Protein AF-A0A5N7CRP8-F1 (afdb_monomer_lite)

Foldseek 3Di:
DADADLLLCLLLLCCVQQVDFDQDPPRDGDDDDPCSNRRRDDDDPVSSVRLLVSLLVLLVQLVVCAQPLAGDDPRGPDDLVVVLVSLLSSLVVCVVVVPPNSVVSCVHNNNDDPPPPDD

Secondary structure (DSSP, 8-state):
-PPPPHHHHHHHHHHHTTSS--B-GGGSB----HHHHTT-SPPPHHHHHHHHHHHHHHHHHHHHHTT-S----TT--S-HHHHHHHHHHHHHHHHHTT-TTHHHHHTSTTT--------

Sequence (119 aa):
MAPTKPATLAYAKLVEAGLIEHIGQDQKEGPLPEATKNGTRELSVSQKKKLVEQLKSLVKRVQQAGDSDVLDIPGYKGSHEEAKELLRDVLKVAQDENIDNAATAMKSKFVTVYNFKLG

Structure (mmCIF, N/CA/C/O backbone):
data_AF-A0A5N7CRP8-F1
#
_entry.id   AF-A0A5N7CRP8-F1
#
loop_
_atom_site.group_PDB
_atom_site.id
_atom_site.type_symbol
_atom_site.label_atom_id
_atom_site.label_alt_id
_atom_site.label_comp_id
_atom_site.label_asym_id
_atom_site.label_entity_id
_atom_site.label_seq_id
_atom_site.pdbx_PDB_ins_code
_atom_site.Cartn_x
_atom_site.Cartn_y
_atom_site.Cartn_z
_atom_site.occupancy
_atom_site.B_iso_or_equiv
_atom_site.auth_seq_id
_atom_site.auth_comp_id
_atom_site.auth_asym_id
_atom_site.auth_atom_id
_atom_site.pdbx_PDB_model_num
ATOM 1 N N . MET A 1 1 ? 21.177 -13.164 -0.669 1.00 56.47 1 MET A N 1
ATOM 2 C CA . MET A 1 1 ? 19.828 -12.650 -1.001 1.00 56.47 1 MET A CA 1
ATOM 3 C C . MET A 1 1 ? 19.926 -11.149 -1.211 1.00 56.47 1 MET A C 1
ATOM 5 O O . MET A 1 1 ? 20.647 -10.507 -0.458 1.00 56.47 1 MET A O 1
ATOM 9 N N . ALA A 1 2 ? 19.274 -10.601 -2.239 1.00 61.41 2 ALA A N 1
ATOM 10 C CA . ALA A 1 2 ? 19.191 -9.150 -2.413 1.00 61.41 2 ALA A CA 1
ATOM 11 C C . ALA A 1 2 ? 18.325 -8.537 -1.293 1.00 61.41 2 ALA A C 1
ATOM 13 O O . ALA A 1 2 ? 17.378 -9.195 -0.855 1.00 61.41 2 ALA A O 1
ATOM 14 N N . PRO A 1 3 ? 18.624 -7.314 -0.821 1.00 72.50 3 PRO A N 1
ATOM 15 C CA . PRO A 1 3 ? 17.825 -6.672 0.214 1.00 72.50 3 PRO A CA 1
ATOM 16 C C . PRO A 1 3 ? 16.407 -6.395 -0.297 1.00 72.50 3 PRO A C 1
ATOM 18 O O . PRO A 1 3 ? 16.223 -5.841 -1.383 1.00 72.50 3 PRO A O 1
ATOM 21 N N . THR A 1 4 ? 15.408 -6.767 0.500 1.00 80.31 4 THR A N 1
ATOM 22 C CA . THR A 1 4 ? 13.996 -6.484 0.225 1.00 80.31 4 THR A CA 1
ATOM 23 C C . THR A 1 4 ? 13.705 -4.999 0.407 1.00 80.31 4 THR A C 1
ATOM 25 O O . THR A 1 4 ? 14.079 -4.407 1.420 1.00 80.31 4 THR A O 1
ATOM 28 N N . LYS A 1 5 ? 13.007 -4.398 -0.555 1.00 88.38 5 LYS A N 1
ATOM 29 C CA . LYS A 1 5 ? 12.615 -2.986 -0.551 1.00 88.38 5 LYS A CA 1
ATOM 30 C C . LYS A 1 5 ? 11.150 -2.853 -0.110 1.00 88.38 5 LYS A C 1
ATOM 32 O O . LYS A 1 5 ? 10.273 -3.317 -0.844 1.00 88.38 5 LYS A O 1
ATOM 37 N N . PRO A 1 6 ? 10.856 -2.199 1.032 1.00 88.75 6 PRO A N 1
ATOM 38 C CA . PRO A 1 6 ? 9.488 -2.048 1.539 1.00 88.75 6 PRO A CA 1
ATOM 39 C C . PRO A 1 6 ? 8.526 -1.397 0.538 1.00 88.75 6 PRO A C 1
ATOM 41 O O . PRO A 1 6 ? 7.430 -1.907 0.326 1.00 88.75 6 PRO A O 1
ATOM 44 N N . ALA A 1 7 ? 8.960 -0.339 -0.157 1.00 89.12 7 ALA A N 1
ATOM 45 C CA . ALA A 1 7 ? 8.160 0.322 -1.189 1.00 89.12 7 ALA A CA 1
ATOM 46 C C . ALA A 1 7 ? 7.788 -0.615 -2.351 1.00 89.12 7 ALA A C 1
ATOM 48 O O . ALA A 1 7 ? 6.656 -0.598 -2.833 1.00 89.12 7 ALA A O 1
ATOM 49 N N . THR A 1 8 ? 8.713 -1.485 -2.768 1.00 92.12 8 THR A N 1
ATOM 50 C CA . THR A 1 8 ? 8.440 -2.487 -3.805 1.00 92.12 8 THR A CA 1
ATOM 51 C C . THR A 1 8 ? 7.412 -3.515 -3.322 1.00 92.12 8 THR A C 1
ATOM 53 O O . THR A 1 8 ? 6.494 -3.844 -4.071 1.00 92.12 8 THR A O 1
ATOM 56 N N . LEU A 1 9 ? 7.516 -3.982 -2.072 1.00 92.06 9 LEU A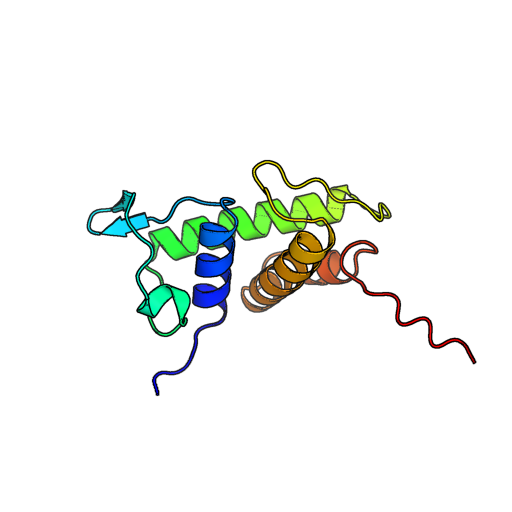 N 1
ATOM 57 C CA . LEU A 1 9 ? 6.539 -4.908 -1.488 1.00 92.06 9 LEU A CA 1
ATOM 58 C C . LEU A 1 9 ? 5.146 -4.275 -1.383 1.00 92.06 9 LEU A C 1
ATOM 60 O O . LEU A 1 9 ? 4.160 -4.911 -1.742 1.00 92.06 9 LEU A O 1
ATOM 64 N N . ALA A 1 10 ? 5.053 -3.017 -0.945 1.00 92.88 10 ALA A N 1
ATOM 65 C CA . ALA A 1 10 ? 3.782 -2.294 -0.902 1.00 92.88 10 ALA A CA 1
ATOM 66 C C . ALA A 1 10 ? 3.170 -2.137 -2.298 1.00 92.88 10 ALA A C 1
ATOM 68 O O . ALA A 1 10 ? 1.983 -2.390 -2.478 1.00 92.88 10 ALA A O 1
ATOM 69 N N . TYR A 1 11 ? 3.977 -1.789 -3.302 1.00 92.94 11 TYR A N 1
ATOM 70 C CA . TYR A 1 11 ? 3.515 -1.729 -4.686 1.00 92.94 11 TYR A CA 1
ATOM 71 C C . TYR A 1 11 ? 2.970 -3.079 -5.170 1.00 92.94 11 TYR A C 1
ATOM 73 O O . TYR A 1 11 ? 1.879 -3.124 -5.733 1.00 92.94 11 TYR A O 1
ATOM 81 N N . ALA A 1 12 ? 3.687 -4.176 -4.912 1.00 93.06 12 ALA A N 1
ATOM 82 C CA . ALA A 1 12 ? 3.232 -5.519 -5.261 1.00 93.06 12 ALA A CA 1
ATOM 83 C C . ALA A 1 12 ? 1.892 -5.864 -4.593 1.00 93.06 12 ALA A C 1
ATOM 85 O O . ALA A 1 12 ? 0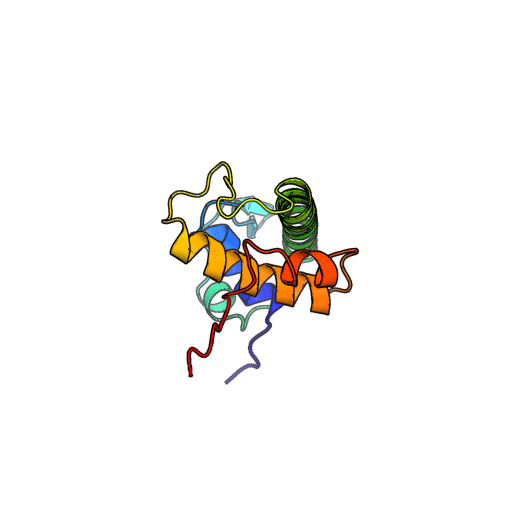.960 -6.268 -5.283 1.00 93.06 12 ALA A O 1
ATOM 86 N N . LYS A 1 13 ? 1.762 -5.606 -3.286 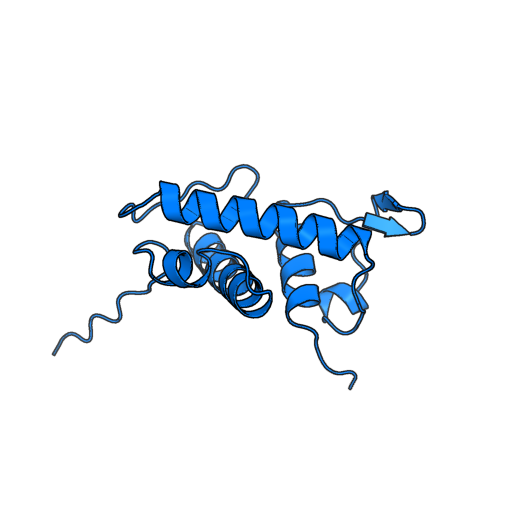1.00 91.31 13 LYS A N 1
ATOM 87 C CA . LYS A 1 13 ? 0.521 -5.830 -2.530 1.00 91.31 13 LYS A CA 1
ATOM 88 C C . LYS A 1 13 ? -0.657 -5.032 -3.081 1.00 91.31 13 LYS A C 1
ATOM 90 O O . LYS A 1 13 ? -1.750 -5.569 -3.200 1.00 91.31 13 LYS A O 1
ATOM 95 N N . LEU A 1 14 ? -0.448 -3.767 -3.452 1.00 91.81 14 LEU A N 1
ATOM 96 C CA . LEU A 1 14 ? -1.497 -2.931 -4.049 1.00 91.81 14 LEU A CA 1
ATOM 97 C C . LEU A 1 14 ? -1.937 -3.445 -5.427 1.00 91.81 14 LEU A C 1
ATOM 99 O O . LEU A 1 14 ? -3.122 -3.370 -5.749 1.00 91.81 14 LEU A O 1
ATOM 103 N N . VAL A 1 15 ? -1.004 -3.974 -6.225 1.00 91.81 15 VAL A N 1
ATOM 104 C CA . VAL A 1 15 ? -1.319 -4.616 -7.509 1.00 91.81 15 VAL A CA 1
ATOM 105 C C . VAL A 1 15 ? -2.123 -5.897 -7.296 1.00 91.81 15 VAL A C 1
ATOM 107 O O . VAL A 1 15 ? -3.149 -6.091 -7.940 1.00 91.81 15 VAL A O 1
ATOM 110 N N . GLU A 1 16 ? -1.691 -6.763 -6.380 1.00 89.50 16 GLU A N 1
ATOM 111 C CA . GLU A 1 16 ? -2.367 -8.035 -6.086 1.00 89.50 16 GLU A CA 1
ATOM 112 C C . GLU A 1 16 ? -3.749 -7.825 -5.457 1.00 89.50 16 GLU A C 1
ATOM 114 O O . GLU A 1 16 ? -4.684 -8.563 -5.754 1.00 89.50 16 GLU A O 1
ATOM 119 N N . ALA A 1 17 ? -3.905 -6.760 -4.669 1.00 86.75 17 ALA A N 1
ATOM 120 C CA . ALA A 1 17 ? -5.181 -6.304 -4.128 1.00 86.75 17 ALA A CA 1
ATOM 121 C C . ALA A 1 17 ? -6.124 -5.689 -5.182 1.00 86.75 17 ALA A C 1
ATOM 123 O O . ALA A 1 17 ? -7.258 -5.343 -4.847 1.00 86.75 17 ALA A O 1
ATOM 124 N N . GLY A 1 18 ? -5.668 -5.504 -6.427 1.00 87.88 18 GLY A N 1
ATOM 125 C CA . GLY A 1 18 ? -6.440 -4.869 -7.498 1.00 87.88 18 GLY A CA 1
ATOM 126 C C . GLY A 1 18 ? -6.649 -3.363 -7.316 1.00 87.88 18 GLY A C 1
ATOM 127 O O . GLY A 1 18 ? -7.506 -2.782 -7.976 1.00 87.88 18 GLY A O 1
ATOM 128 N N . LEU A 1 19 ? -5.884 -2.719 -6.429 1.00 88.50 19 LEU A N 1
ATOM 129 C CA . LEU A 1 19 ? -6.008 -1.287 -6.140 1.00 88.50 19 LEU A CA 1
ATOM 130 C C . LEU A 1 19 ? -5.277 -0.411 -7.156 1.00 88.50 19 LEU A C 1
ATOM 132 O O . LEU A 1 19 ? -5.627 0.756 -7.323 1.00 88.50 19 LEU A O 1
ATOM 136 N N . ILE A 1 20 ? -4.256 -0.958 -7.815 1.00 90.38 20 ILE A N 1
ATOM 137 C CA . ILE A 1 20 ? -3.550 -0.326 -8.929 1.00 90.38 20 ILE A CA 1
ATOM 138 C C . ILE A 1 20 ? -3.187 -1.376 -9.975 1.00 90.38 20 ILE A C 1
ATOM 140 O O . ILE A 1 20 ? -2.855 -2.508 -9.642 1.00 90.38 20 ILE A O 1
ATOM 144 N N . GLU A 1 21 ? -3.148 -0.990 -11.244 1.00 89.62 21 GLU A N 1
ATOM 145 C CA . GLU A 1 21 ? -2.612 -1.871 -12.288 1.00 89.62 21 GLU A CA 1
ATOM 146 C C . GLU A 1 21 ? -1.084 -1.824 -12.324 1.00 89.62 21 GLU A C 1
ATOM 148 O O . GLU A 1 21 ? -0.468 -0.757 -12.153 1.00 89.62 21 GLU A O 1
ATOM 153 N N . HIS A 1 22 ? -0.470 -2.974 -12.598 1.00 91.50 22 HIS A N 1
ATOM 154 C CA . HIS A 1 22 ? 0.968 -3.056 -12.792 1.00 91.50 22 HIS A CA 1
ATOM 155 C C . HIS A 1 22 ? 1.400 -2.331 -14.070 1.00 91.50 22 HIS A C 1
ATOM 157 O O . HIS A 1 22 ? 0.858 -2.577 -15.141 1.00 91.50 22 HIS A O 1
ATOM 163 N N . ILE A 1 23 ? 2.433 -1.492 -13.971 1.00 88.75 23 ILE A N 1
ATOM 164 C CA . ILE A 1 23 ? 3.115 -0.931 -15.140 1.00 88.75 23 ILE A CA 1
ATOM 165 C C . ILE A 1 23 ? 4.262 -1.881 -15.490 1.00 88.75 23 ILE A C 1
ATOM 167 O O . ILE A 1 23 ? 5.285 -1.883 -14.802 1.00 88.75 23 ILE A O 1
ATOM 171 N N . GLY A 1 24 ? 4.072 -2.688 -16.528 1.00 81.44 24 GLY A N 1
ATOM 172 C CA . GLY A 1 24 ? 5.041 -3.636 -17.062 1.00 81.44 24 GLY A CA 1
ATOM 173 C C . GLY A 1 24 ? 6.121 -2.984 -17.931 1.00 81.44 24 GLY A C 1
ATOM 174 O O . GLY A 1 24 ? 6.381 -1.778 -17.868 1.00 81.44 24 GLY A O 1
ATOM 175 N N . GLN A 1 25 ? 6.798 -3.809 -18.733 1.00 69.56 25 GLN A N 1
ATOM 176 C CA . GLN A 1 25 ? 7.780 -3.321 -19.705 1.00 69.56 25 GLN A CA 1
ATOM 177 C C . GLN A 1 25 ? 7.096 -2.415 -20.747 1.00 69.56 25 GLN A C 1
ATOM 179 O O . GLN A 1 25 ? 5.918 -2.580 -21.056 1.00 69.56 25 GLN A O 1
ATOM 184 N N . ASP A 1 26 ? 7.821 -1.401 -21.224 1.00 76.00 26 ASP A N 1
ATOM 185 C CA . ASP A 1 26 ? 7.339 -0.401 -22.193 1.00 76.00 26 ASP A CA 1
ATOM 186 C C . ASP A 1 26 ? 6.147 0.458 -21.735 1.00 76.00 26 ASP A C 1
ATOM 188 O O . ASP A 1 26 ? 5.406 0.994 -22.555 1.00 76.00 26 ASP A O 1
ATOM 192 N N . GLN A 1 27 ? 5.969 0.614 -20.418 1.00 74.19 27 GLN A N 1
ATOM 193 C CA . GLN A 1 27 ? 4.856 1.356 -19.802 1.00 74.19 27 GLN A CA 1
ATOM 194 C C . GLN A 1 27 ? 3.462 0.782 -20.095 1.00 74.19 27 GLN A C 1
ATOM 196 O O . GLN A 1 27 ? 2.457 1.453 -19.863 1.00 74.19 27 GLN A O 1
ATOM 201 N N . LYS A 1 28 ? 3.390 -0.462 -20.570 1.00 76.75 28 LYS A N 1
ATOM 202 C CA . LYS A 1 28 ? 2.133 -1.174 -20.798 1.00 76.75 28 LYS A CA 1
ATOM 203 C C . LYS A 1 28 ? 1.788 -2.032 -19.595 1.00 76.75 28 LYS A C 1
ATOM 205 O O . LYS A 1 28 ? 2.674 -2.456 -18.857 1.00 76.75 28 LYS A O 1
ATOM 210 N N . GLU A 1 29 ? 0.506 -2.304 -19.402 1.00 78.12 29 GLU A N 1
ATOM 211 C CA . GLU A 1 29 ? 0.078 -3.285 -18.411 1.00 78.12 29 GLU A CA 1
ATOM 212 C C . GLU A 1 29 ? 0.689 -4.654 -18.704 1.00 78.12 29 GLU A C 1
ATOM 214 O O . GLU A 1 29 ? 0.840 -5.067 -19.855 1.00 78.12 29 GLU A O 1
ATOM 219 N N . GLY A 1 30 ? 1.076 -5.353 -17.644 1.00 80.06 30 GLY A N 1
ATOM 220 C CA . GLY A 1 30 ? 1.708 -6.654 -17.761 1.00 80.06 30 GLY A CA 1
ATOM 221 C C . GLY A 1 30 ? 1.648 -7.440 -16.459 1.00 80.06 30 GLY A C 1
ATOM 222 O O . GLY A 1 30 ? 1.217 -6.914 -15.430 1.00 80.06 30 GLY A O 1
ATOM 223 N N . PRO A 1 31 ? 2.091 -8.705 -16.480 1.00 84.88 31 PRO A N 1
ATOM 224 C CA . PRO A 1 31 ? 2.155 -9.519 -15.278 1.00 84.88 31 PRO A CA 1
ATOM 225 C C . PRO A 1 31 ? 3.170 -8.938 -14.291 1.00 84.88 31 PRO A C 1
ATOM 227 O O . PRO A 1 31 ? 4.254 -8.505 -14.683 1.00 84.88 31 PRO A O 1
ATOM 230 N N . LEU A 1 32 ? 2.828 -8.963 -13.001 1.00 88.69 32 LEU A N 1
ATOM 231 C CA . LEU A 1 32 ? 3.717 -8.523 -11.929 1.00 88.69 32 LEU A CA 1
ATOM 232 C C . LEU A 1 32 ? 4.905 -9.502 -11.793 1.00 88.69 32 LEU A C 1
ATOM 234 O O . LEU A 1 32 ? 4.682 -10.662 -11.431 1.00 88.69 32 LEU A O 1
ATOM 238 N N . PRO A 1 33 ? 6.158 -9.073 -12.043 1.00 89.94 33 PRO A N 1
ATOM 239 C CA . PRO A 1 33 ? 7.317 -9.955 -11.984 1.00 89.94 33 PRO A CA 1
ATOM 240 C C . PRO A 1 33 ? 7.566 -10.480 -10.571 1.00 89.94 33 PRO A C 1
ATOM 242 O O . PRO A 1 33 ? 7.413 -9.747 -9.593 1.00 89.94 33 PRO A O 1
ATOM 245 N N . GLU A 1 34 ? 8.071 -11.708 -10.459 1.00 89.75 34 GLU A N 1
ATOM 246 C CA . GLU A 1 34 ? 8.373 -12.329 -9.163 1.00 89.75 34 GLU A CA 1
ATOM 247 C C . GLU A 1 34 ? 9.386 -11.515 -8.341 1.00 89.75 34 GLU A C 1
ATOM 249 O O . GLU A 1 34 ? 9.219 -11.322 -7.142 1.00 89.75 34 GLU A O 1
ATOM 254 N N . ALA A 1 35 ? 10.383 -10.913 -8.995 1.00 86.94 35 ALA A N 1
ATOM 255 C CA . ALA A 1 35 ? 11.332 -10.020 -8.328 1.00 86.94 35 ALA A CA 1
ATOM 256 C C . ALA A 1 35 ? 10.668 -8.758 -7.734 1.00 86.94 35 ALA A C 1
ATOM 258 O O . ALA A 1 35 ? 11.161 -8.197 -6.756 1.00 86.94 35 ALA A O 1
ATOM 259 N N . THR A 1 36 ? 9.545 -8.302 -8.298 1.00 89.69 36 THR A N 1
ATOM 260 C CA . THR A 1 36 ? 8.743 -7.213 -7.722 1.00 89.69 36 THR A CA 1
ATOM 261 C C . THR A 1 36 ? 7.904 -7.728 -6.554 1.00 89.69 36 THR A C 1
ATOM 263 O O . THR A 1 36 ? 7.895 -7.089 -5.507 1.00 89.69 36 THR A O 1
ATOM 266 N N . LYS A 1 37 ? 7.289 -8.912 -6.672 1.00 89.25 37 LYS A N 1
ATOM 267 C CA . LYS A 1 37 ? 6.558 -9.564 -5.566 1.00 89.25 37 LYS A CA 1
ATOM 268 C C . LYS A 1 37 ? 7.440 -9.800 -4.340 1.00 89.25 37 LYS A C 1
ATOM 270 O O . LYS A 1 37 ? 7.039 -9.512 -3.221 1.00 89.25 37 LYS A O 1
ATOM 275 N N . ASN A 1 38 ? 8.678 -10.228 -4.571 1.00 89.25 38 ASN A N 1
ATOM 276 C CA . ASN A 1 38 ? 9.667 -10.489 -3.527 1.00 89.25 38 ASN A CA 1
ATOM 277 C C . ASN A 1 38 ? 10.363 -9.212 -3.026 1.00 89.25 38 ASN A C 1
ATOM 279 O O . ASN A 1 38 ? 11.238 -9.280 -2.166 1.00 89.25 38 ASN A O 1
ATOM 283 N N . GLY A 1 39 ? 10.034 -8.038 -3.577 1.00 88.31 39 GLY A N 1
ATOM 284 C CA . GLY A 1 39 ? 10.619 -6.766 -3.159 1.00 88.31 39 GLY A CA 1
ATOM 285 C C . GLY A 1 39 ? 12.095 -6.588 -3.521 1.00 88.31 39 GLY A C 1
ATOM 286 O O . GLY A 1 39 ? 12.729 -5.659 -3.029 1.00 88.31 39 GLY A O 1
ATOM 287 N N . THR A 1 40 ? 12.676 -7.459 -4.346 1.00 89.56 40 THR A N 1
ATOM 288 C CA . THR A 1 40 ? 14.108 -7.433 -4.691 1.00 89.56 40 THR A CA 1
ATOM 289 C C . THR A 1 40 ? 14.402 -6.549 -5.900 1.00 89.56 40 THR A C 1
ATOM 291 O O . THR A 1 40 ? 15.530 -6.083 -6.069 1.00 89.56 40 THR A O 1
ATOM 294 N N . ARG A 1 41 ? 13.388 -6.269 -6.726 1.00 87.25 41 ARG A N 1
ATOM 295 C CA . ARG A 1 41 ? 13.472 -5.353 -7.865 1.00 87.25 41 ARG A CA 1
ATOM 296 C C . ARG A 1 41 ? 13.152 -3.922 -7.449 1.00 87.25 41 ARG A C 1
ATOM 298 O O . ARG A 1 41 ? 12.140 -3.649 -6.807 1.00 87.25 41 ARG A O 1
ATOM 305 N N . GLU A 1 42 ? 13.996 -2.984 -7.859 1.00 88.88 42 GLU A N 1
ATOM 306 C CA . GLU A 1 42 ? 13.678 -1.570 -7.698 1.00 88.88 42 GLU A CA 1
ATOM 307 C C . GLU A 1 42 ? 12.529 -1.142 -8.623 1.00 88.88 42 GLU A C 1
ATOM 309 O O . GLU A 1 42 ? 12.468 -1.537 -9.790 1.00 88.88 42 GLU A O 1
ATOM 314 N N . LEU A 1 43 ? 11.620 -0.328 -8.084 1.00 89.44 43 LEU A N 1
ATOM 315 C CA . LEU A 1 43 ? 10.532 0.267 -8.850 1.00 89.44 43 LEU A CA 1
ATOM 316 C C . LEU A 1 43 ? 11.067 1.321 -9.829 1.00 89.44 43 LEU A C 1
ATOM 318 O O . LEU A 1 43 ? 11.916 2.141 -9.474 1.00 89.44 43 LEU A O 1
ATOM 322 N N . SER A 1 44 ? 10.522 1.350 -11.043 1.00 90.12 44 SER A N 1
ATOM 323 C CA . SER A 1 44 ? 10.76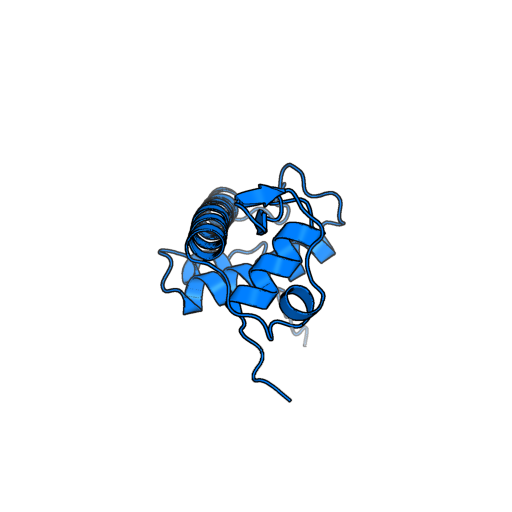4 2.447 -11.983 1.00 90.12 44 SER A CA 1
ATOM 324 C C . SER A 1 44 ? 10.175 3.762 -11.460 1.00 90.12 44 SER A C 1
ATOM 326 O O . SER A 1 44 ? 9.304 3.765 -10.589 1.00 90.12 44 SER A O 1
ATOM 328 N N . VAL A 1 45 ? 10.603 4.897 -12.018 1.00 90.19 45 VAL A N 1
ATOM 329 C CA . VAL A 1 45 ? 10.077 6.221 -11.634 1.00 90.19 45 VAL A CA 1
ATOM 330 C C . VAL A 1 45 ? 8.550 6.280 -11.775 1.00 90.19 45 VAL A C 1
ATOM 332 O O . VAL A 1 45 ? 7.868 6.738 -10.861 1.00 90.19 45 VAL A O 1
ATOM 335 N N . SER A 1 46 ? 7.996 5.745 -12.867 1.00 90.25 46 SER A N 1
ATOM 336 C CA . SER A 1 46 ? 6.544 5.705 -13.089 1.00 90.25 46 SER A CA 1
ATOM 337 C C . SER A 1 46 ? 5.820 4.811 -12.076 1.00 90.25 46 SER A C 1
ATOM 339 O O . SER A 1 46 ? 4.755 5.178 -11.585 1.00 90.25 46 SER A O 1
ATOM 341 N N . GLN A 1 47 ? 6.407 3.664 -11.713 1.00 91.75 47 GLN A N 1
ATOM 342 C CA . GLN A 1 47 ? 5.853 2.776 -10.684 1.00 91.75 47 GLN A CA 1
ATOM 343 C C . GLN A 1 47 ? 5.886 3.431 -9.297 1.00 91.75 47 GLN A C 1
ATOM 345 O O . GLN A 1 47 ? 4.884 3.385 -8.587 1.00 91.75 47 GLN A O 1
ATOM 350 N N . LYS A 1 48 ? 6.996 4.093 -8.933 1.00 91.12 48 LYS A N 1
ATOM 351 C CA . LYS A 1 48 ? 7.118 4.861 -7.680 1.00 91.12 48 LYS A CA 1
ATOM 352 C C . LYS A 1 48 ? 6.093 5.993 -7.626 1.00 91.12 48 LYS A C 1
ATOM 354 O O . LYS A 1 48 ? 5.437 6.166 -6.606 1.00 91.12 48 LYS A O 1
ATOM 359 N N . LYS A 1 49 ? 5.898 6.726 -8.726 1.00 91.50 49 LYS A N 1
ATOM 360 C CA . LYS A 1 49 ? 4.879 7.782 -8.803 1.00 91.50 49 LYS A CA 1
ATOM 361 C C . LYS A 1 49 ? 3.469 7.225 -8.573 1.00 91.50 49 LYS A C 1
ATOM 363 O O . LYS A 1 49 ? 2.761 7.744 -7.715 1.00 91.50 49 LYS A O 1
ATOM 368 N N . LYS A 1 50 ? 3.101 6.136 -9.262 1.00 91.81 50 LYS A N 1
ATOM 369 C CA . LYS A 1 50 ? 1.795 5.468 -9.093 1.00 91.81 50 LYS A CA 1
ATOM 370 C C . LYS A 1 50 ? 1.600 4.954 -7.662 1.00 91.81 50 LYS A C 1
ATOM 372 O O . LYS A 1 50 ? 0.519 5.107 -7.102 1.00 91.81 50 LYS A O 1
ATOM 377 N N . LEU A 1 51 ? 2.654 4.402 -7.053 1.00 93.12 51 LEU A N 1
ATOM 378 C CA . LEU A 1 51 ? 2.654 4.015 -5.641 1.00 93.12 51 LEU A CA 1
ATOM 379 C C . LEU A 1 51 ? 2.339 5.219 -4.748 1.00 93.12 51 LEU A C 1
ATOM 381 O O . LEU A 1 51 ? 1.374 5.170 -3.996 1.00 93.12 51 LEU A O 1
ATOM 385 N N . VAL A 1 52 ? 3.110 6.304 -4.841 1.00 92.31 52 VAL A N 1
ATOM 386 C CA . VAL A 1 52 ? 2.948 7.484 -3.975 1.00 92.31 52 VAL A CA 1
ATOM 387 C C . VAL A 1 52 ? 1.564 8.121 -4.127 1.00 92.31 52 VAL A C 1
ATOM 389 O O . VAL A 1 52 ? 0.958 8.506 -3.128 1.00 92.31 52 VAL A O 1
ATOM 392 N N . GLU A 1 53 ? 1.037 8.218 -5.348 1.00 93.00 53 GLU A N 1
ATOM 393 C CA . GLU A 1 53 ? -0.321 8.722 -5.596 1.00 93.00 53 GLU A CA 1
ATOM 394 C C . GLU A 1 53 ? -1.379 7.847 -4.912 1.00 93.00 53 GLU A C 1
ATOM 396 O O . GLU A 1 53 ? -2.258 8.369 -4.218 1.00 93.00 53 GLU A O 1
ATOM 401 N N . GLN A 1 54 ? -1.247 6.523 -5.019 1.00 92.88 54 GLN A N 1
ATOM 402 C CA . GLN A 1 54 ? -2.154 5.599 -4.347 1.00 92.88 54 GLN A CA 1
ATOM 403 C C . GLN A 1 54 ? -2.027 5.668 -2.823 1.00 92.88 54 GLN A C 1
ATOM 405 O O . GLN A 1 54 ? -3.040 5.700 -2.126 1.00 92.88 54 GLN A O 1
ATOM 410 N N . LEU A 1 55 ? -0.806 5.746 -2.290 1.00 92.56 55 LEU A N 1
ATOM 411 C CA . LEU A 1 55 ? -0.567 5.892 -0.853 1.00 92.56 55 LEU A CA 1
ATOM 412 C C . LEU A 1 55 ? -1.230 7.162 -0.308 1.00 92.56 55 LEU A C 1
ATOM 414 O O . LEU A 1 55 ? -1.941 7.093 0.691 1.00 92.56 55 LEU A O 1
ATOM 418 N N . LYS A 1 56 ? -1.084 8.305 -0.992 1.00 92.19 56 LYS A N 1
ATOM 419 C CA . LYS A 1 56 ? -1.760 9.562 -0.620 1.00 92.19 56 LYS A CA 1
ATOM 420 C C . LYS A 1 56 ? -3.282 9.421 -0.621 1.00 92.19 56 LYS A C 1
ATOM 422 O O . LYS A 1 56 ? -3.943 9.917 0.292 1.00 92.19 56 LYS A O 1
ATOM 427 N N . SER A 1 57 ? -3.835 8.733 -1.622 1.00 91.56 57 SER A N 1
ATOM 428 C CA . SER A 1 57 ? -5.272 8.453 -1.710 1.00 91.56 57 SER A CA 1
ATOM 429 C C . SER A 1 57 ? -5.758 7.632 -0.511 1.00 91.56 57 SER A C 1
ATOM 431 O O . SER A 1 57 ? -6.724 8.014 0.150 1.00 91.56 57 SER A O 1
ATOM 433 N N . LEU A 1 58 ? -5.041 6.558 -0.164 1.00 90.00 58 LEU A N 1
ATOM 434 C CA . LEU A 1 58 ? -5.375 5.693 0.970 1.00 90.00 58 LEU A CA 1
ATOM 435 C C . LEU A 1 58 ? -5.236 6.416 2.314 1.00 90.00 58 LEU A C 1
ATOM 437 O O . LEU A 1 58 ? -6.148 6.329 3.132 1.00 90.00 58 LEU A O 1
ATOM 441 N N . VAL A 1 59 ? -4.157 7.181 2.526 1.00 89.81 59 VAL A N 1
ATOM 442 C CA . VAL A 1 59 ? -3.967 8.011 3.732 1.00 89.81 59 VAL A CA 1
ATOM 443 C C . VAL A 1 59 ? -5.157 8.947 3.921 1.00 89.81 59 VAL A C 1
ATOM 445 O O . VAL A 1 59 ? -5.789 8.933 4.976 1.00 89.81 59 VAL A O 1
ATOM 448 N N . LYS A 1 60 ? -5.518 9.711 2.883 1.00 89.88 60 LYS A N 1
ATOM 449 C CA . LYS A 1 60 ? -6.657 10.635 2.934 1.00 8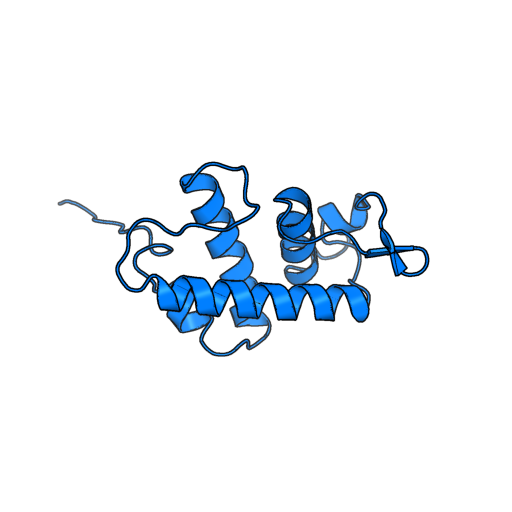9.88 60 LYS A CA 1
ATOM 450 C C . LYS A 1 60 ? -7.957 9.906 3.263 1.00 89.88 60 LYS A C 1
ATOM 452 O O . LYS A 1 60 ? -8.757 10.400 4.050 1.00 89.88 60 LYS A O 1
ATOM 457 N N . ARG A 1 61 ? -8.163 8.726 2.684 1.00 87.69 61 ARG A N 1
ATOM 458 C CA . ARG A 1 61 ? -9.376 7.936 2.893 1.00 87.69 61 ARG A CA 1
ATOM 459 C C . ARG A 1 61 ? -9.497 7.421 4.325 1.00 87.69 61 ARG A C 1
ATOM 461 O O . ARG A 1 61 ? -10.562 7.533 4.921 1.00 87.69 61 ARG A O 1
ATOM 468 N N . VAL A 1 62 ? -8.397 6.930 4.893 1.00 87.12 62 VAL A N 1
ATOM 469 C CA . VAL A 1 62 ? -8.326 6.520 6.303 1.00 87.12 62 VAL A CA 1
ATOM 470 C C . VAL A 1 62 ? -8.625 7.705 7.221 1.00 87.12 62 VAL A C 1
ATOM 472 O O . VAL A 1 62 ? -9.376 7.560 8.180 1.00 87.12 62 VAL A O 1
ATOM 475 N N . GLN A 1 63 ? -8.112 8.898 6.908 1.00 84.88 63 GLN A N 1
ATOM 476 C CA . GLN A 1 63 ? -8.449 10.106 7.668 1.00 84.88 63 GLN A CA 1
ATOM 477 C C . GLN A 1 63 ? -9.932 10.476 7.560 1.00 84.88 63 GLN A C 1
ATOM 479 O O . GLN A 1 63 ? -10.538 10.865 8.553 1.00 84.88 63 GLN A O 1
ATOM 484 N N . GLN A 1 64 ? -10.522 10.353 6.370 1.00 84.94 64 GLN A N 1
ATOM 485 C CA . GLN A 1 64 ? -11.938 10.652 6.136 1.00 84.94 64 GLN A CA 1
ATOM 486 C C . GLN A 1 64 ? -12.882 9.667 6.827 1.00 84.94 64 GLN A C 1
ATOM 488 O O . GLN A 1 64 ? -13.991 10.053 7.181 1.00 84.94 64 GLN A O 1
ATOM 493 N N . ALA A 1 65 ? -12.453 8.424 7.042 1.00 80.31 65 ALA A N 1
ATOM 494 C CA . ALA A 1 65 ? -13.222 7.467 7.828 1.00 80.31 65 ALA A CA 1
ATOM 495 C C . ALA A 1 65 ? -13.288 7.827 9.319 1.00 80.31 65 ALA A C 1
ATOM 497 O O . ALA A 1 65 ? -14.183 7.344 10.009 1.00 80.31 65 ALA A O 1
ATOM 498 N N . GLY A 1 66 ? -12.388 8.689 9.810 1.00 73.94 66 GLY A N 1
ATOM 499 C CA . GLY A 1 66 ? -12.395 9.172 11.190 1.00 73.94 66 GLY A CA 1
ATOM 500 C C . GLY A 1 66 ? -12.387 8.025 12.203 1.00 73.94 66 GLY A C 1
ATOM 501 O O . GLY A 1 66 ? -11.464 7.207 12.214 1.00 73.94 66 GLY A O 1
ATOM 502 N N . ASP A 1 67 ? -13.441 7.975 13.022 1.00 70.12 67 ASP A N 1
ATOM 503 C CA . ASP A 1 67 ? -13.656 6.979 14.082 1.00 70.12 67 ASP A CA 1
ATOM 504 C C . ASP A 1 67 ? -14.445 5.740 13.624 1.00 70.12 67 ASP A C 1
ATOM 506 O O . ASP A 1 67 ? -14.858 4.923 14.452 1.00 70.12 67 ASP A O 1
ATOM 510 N N . SER A 1 68 ? -14.686 5.588 12.320 1.00 72.00 68 SER A N 1
ATOM 511 C CA . SER A 1 68 ? -15.358 4.407 11.785 1.00 72.00 68 SER A CA 1
ATOM 512 C C . SER A 1 68 ? -14.489 3.158 11.952 1.00 72.00 68 SER A C 1
ATOM 514 O O . SER A 1 68 ? -13.320 3.132 11.567 1.00 72.00 68 SER A O 1
ATOM 516 N N . ASP A 1 69 ? -15.089 2.082 12.463 1.00 68.19 69 ASP A N 1
ATOM 517 C CA . ASP A 1 69 ? -14.460 0.755 12.541 1.00 68.19 69 ASP A CA 1
ATOM 518 C C . ASP A 1 69 ? -14.453 0.025 11.184 1.00 68.19 69 ASP A C 1
ATOM 520 O O . ASP A 1 69 ? -13.807 -1.018 11.025 1.00 68.19 69 ASP A O 1
ATOM 524 N N . VAL A 1 70 ? -15.160 0.596 10.202 1.00 69.44 70 VAL A N 1
ATOM 525 C CA . VAL A 1 70 ? -15.316 0.097 8.835 1.00 69.44 70 VAL A CA 1
ATOM 526 C C . VAL A 1 70 ? -14.796 1.143 7.853 1.00 69.44 70 VAL A C 1
ATOM 528 O O . VAL A 1 70 ? -15.217 2.300 7.874 1.00 69.44 70 VAL A O 1
ATOM 531 N N . LEU A 1 71 ? -13.904 0.724 6.963 1.00 77.25 71 LEU A N 1
ATOM 532 C CA . LEU A 1 71 ? -13.386 1.541 5.876 1.00 77.25 71 LEU A CA 1
ATOM 533 C C . LEU A 1 71 ? -13.642 0.809 4.566 1.00 77.25 71 LEU A C 1
ATOM 535 O O . LEU A 1 71 ? -13.070 -0.249 4.316 1.00 77.25 71 LEU A O 1
ATOM 539 N N . ASP A 1 72 ? -14.483 1.406 3.731 1.00 78.69 72 ASP A N 1
ATOM 540 C CA . ASP A 1 72 ? -14.720 0.913 2.383 1.00 78.69 72 ASP A CA 1
ATOM 541 C C . ASP A 1 72 ? -13.600 1.380 1.440 1.00 78.69 72 ASP A C 1
ATOM 543 O O . ASP A 1 72 ? -13.344 2.588 1.306 1.00 78.69 72 ASP A O 1
ATOM 547 N N . ILE A 1 73 ? -12.932 0.422 0.790 1.00 80.81 73 ILE A N 1
ATOM 548 C CA . ILE A 1 73 ? -11.891 0.646 -0.220 1.00 80.81 73 ILE A CA 1
ATOM 549 C C . ILE A 1 73 ? -12.433 0.157 -1.579 1.00 80.81 73 ILE A C 1
ATOM 551 O O . ILE A 1 73 ? -12.402 -1.036 -1.868 1.00 80.81 73 ILE A O 1
ATOM 555 N N . PRO A 1 74 ? -12.902 1.057 -2.456 1.00 77.19 74 PRO A N 1
ATOM 556 C CA . PRO A 1 74 ? -13.413 0.745 -3.775 1.00 77.19 74 PRO A CA 1
ATOM 557 C C . PRO A 1 74 ? -12.386 -0.017 -4.590 1.00 77.19 74 PRO A C 1
ATOM 559 O O . PRO A 1 74 ? -11.214 0.358 -4.643 1.00 77.19 74 PRO A O 1
ATOM 562 N N . GLY A 1 75 ? -12.853 -1.077 -5.238 1.00 75.75 75 GLY A N 1
ATOM 563 C CA . GLY A 1 75 ? -12.007 -1.972 -6.020 1.00 75.75 75 GLY A CA 1
ATOM 564 C C . GLY A 1 75 ? -11.292 -3.033 -5.185 1.00 75.75 75 GLY A C 1
ATOM 565 O O . GLY A 1 75 ? -10.840 -4.020 -5.762 1.00 75.75 75 GLY A O 1
ATOM 566 N N . TYR A 1 76 ? -11.250 -2.905 -3.853 1.00 81.31 76 TYR A N 1
ATOM 567 C CA . TYR A 1 76 ? -10.751 -3.967 -2.991 1.00 81.31 76 TYR A CA 1
ATOM 568 C C . TYR A 1 76 ? -11.773 -5.101 -2.908 1.00 81.31 76 TYR A C 1
ATOM 570 O O . TYR A 1 76 ? -12.934 -4.884 -2.567 1.00 81.31 76 TYR A O 1
ATOM 578 N N . LYS A 1 77 ? -11.340 -6.318 -3.237 1.00 75.69 77 LYS A N 1
ATOM 579 C CA . LYS A 1 77 ? -12.198 -7.516 -3.242 1.00 75.69 77 LYS A CA 1
ATOM 580 C C . LYS A 1 77 ? -11.965 -8.445 -2.046 1.00 75.69 77 LYS A C 1
ATOM 582 O O . LYS A 1 77 ? -12.633 -9.470 -1.955 1.00 75.69 77 LYS A O 1
ATOM 587 N N . GLY A 1 78 ? -11.006 -8.118 -1.179 1.00 75.25 78 GLY A N 1
ATOM 588 C CA . GLY A 1 78 ? -10.706 -8.895 0.022 1.00 75.25 78 GLY A CA 1
ATOM 589 C C . GLY A 1 78 ? -11.661 -8.594 1.177 1.00 75.25 78 GLY A C 1
ATOM 590 O O . GLY A 1 78 ? -12.525 -7.717 1.101 1.00 75.25 78 GLY A O 1
ATOM 591 N N . SER A 1 79 ? -11.488 -9.325 2.269 1.00 80.06 79 SER A N 1
ATOM 592 C CA . SER A 1 79 ? -12.207 -9.124 3.525 1.00 80.06 79 SER A CA 1
ATOM 593 C C . SER A 1 79 ? -11.784 -7.836 4.244 1.00 80.06 79 SER A C 1
ATOM 595 O O . SER A 1 79 ? -10.720 -7.267 4.002 1.00 80.06 79 SER A O 1
ATOM 597 N N . HIS A 1 80 ? -12.605 -7.381 5.192 1.00 76.50 80 HIS A N 1
ATOM 598 C CA . HIS A 1 80 ? -12.284 -6.210 6.014 1.00 76.50 80 HIS A CA 1
ATOM 599 C C . HIS A 1 80 ? -11.004 -6.391 6.849 1.00 76.50 80 HIS A C 1
ATOM 601 O O . HIS A 1 80 ? -10.311 -5.412 7.117 1.00 76.50 80 HIS A O 1
ATOM 607 N N . GLU A 1 81 ? -10.686 -7.617 7.265 1.00 79.69 81 GLU A N 1
ATOM 608 C CA . GLU A 1 81 ? -9.461 -7.920 8.013 1.00 79.69 81 GLU A CA 1
ATOM 609 C C . GLU A 1 81 ? -8.228 -7.824 7.111 1.00 79.69 81 GLU A C 1
ATOM 611 O O . GLU A 1 81 ? -7.277 -7.118 7.448 1.00 79.69 81 GLU A O 1
ATOM 616 N N . GLU A 1 82 ? -8.281 -8.413 5.914 1.00 81.75 82 GLU A N 1
ATOM 617 C CA . GLU A 1 82 ? -7.200 -8.298 4.927 1.00 81.75 82 GLU A CA 1
ATOM 618 C C . GLU A 1 82 ? -6.994 -6.837 4.488 1.00 81.75 82 GLU A C 1
ATOM 620 O O . GLU A 1 82 ? -5.859 -6.392 4.307 1.00 81.75 82 GLU A O 1
ATOM 625 N N . ALA A 1 83 ? -8.072 -6.047 4.395 1.00 81.94 83 ALA A N 1
ATOM 626 C CA . ALA A 1 83 ? -7.996 -4.613 4.121 1.00 81.94 83 ALA A CA 1
ATOM 627 C C . ALA A 1 83 ? -7.236 -3.855 5.221 1.00 81.94 83 ALA A C 1
ATOM 629 O O . ALA A 1 83 ? -6.448 -2.957 4.916 1.00 81.94 83 ALA A O 1
ATOM 630 N N . LYS A 1 84 ? -7.451 -4.210 6.497 1.00 83.12 84 LYS A N 1
ATOM 631 C CA . LYS A 1 84 ? -6.744 -3.612 7.642 1.00 83.12 84 LYS A CA 1
ATOM 632 C C . LYS A 1 84 ? -5.258 -3.933 7.612 1.00 83.12 84 LYS A C 1
ATOM 634 O O . LYS A 1 84 ? -4.445 -3.023 7.778 1.00 83.12 84 LYS A O 1
ATOM 639 N N . GLU A 1 85 ? -4.899 -5.194 7.383 1.00 84.50 85 GLU A N 1
ATOM 640 C CA . GLU A 1 85 ? -3.496 -5.612 7.286 1.00 84.50 85 GLU A CA 1
ATOM 641 C C . GLU A 1 85 ? -2.791 -4.936 6.110 1.00 84.50 85 GLU A C 1
ATOM 643 O O . GLU A 1 85 ? -1.728 -4.332 6.286 1.00 84.50 85 GLU A O 1
ATOM 648 N N . LEU A 1 86 ? -3.430 -4.938 4.936 1.00 87.31 86 LEU A N 1
ATOM 649 C CA . LEU A 1 86 ? -2.938 -4.237 3.756 1.00 87.31 86 LEU A CA 1
ATOM 650 C C . LEU A 1 86 ? -2.704 -2.757 4.058 1.00 87.31 86 LEU A C 1
ATOM 652 O O . LEU A 1 86 ? -1.629 -2.233 3.765 1.00 87.31 86 LEU A O 1
ATOM 656 N N . LEU A 1 87 ? -3.690 -2.085 4.659 1.00 87.81 87 LEU A N 1
ATOM 657 C CA . LEU A 1 87 ? -3.599 -0.667 4.991 1.00 87.81 87 LEU A CA 1
ATOM 658 C C . LEU A 1 87 ? -2.495 -0.373 5.995 1.00 87.81 87 LEU A C 1
ATOM 660 O O . LEU A 1 87 ? -1.759 0.594 5.816 1.00 87.81 87 LEU A O 1
ATOM 664 N N . ARG A 1 88 ? -2.326 -1.211 7.015 1.00 87.62 88 ARG A N 1
ATOM 665 C CA . ARG A 1 88 ? -1.234 -1.064 7.979 1.00 87.62 88 ARG A CA 1
ATOM 666 C C . ARG A 1 88 ? 0.128 -1.106 7.290 1.00 87.62 88 ARG A C 1
ATOM 668 O O . ARG A 1 88 ? 0.971 -0.249 7.555 1.00 87.62 88 ARG A O 1
ATOM 675 N N . ASP A 1 89 ? 0.330 -2.061 6.388 1.00 87.88 89 ASP A N 1
ATOM 676 C CA . ASP A 1 89 ? 1.594 -2.213 5.669 1.00 87.88 89 ASP A CA 1
ATOM 677 C C . ASP A 1 89 ? 1.875 -1.039 4.729 1.00 87.88 89 ASP A C 1
ATOM 679 O O . ASP A 1 89 ? 2.985 -0.501 4.712 1.0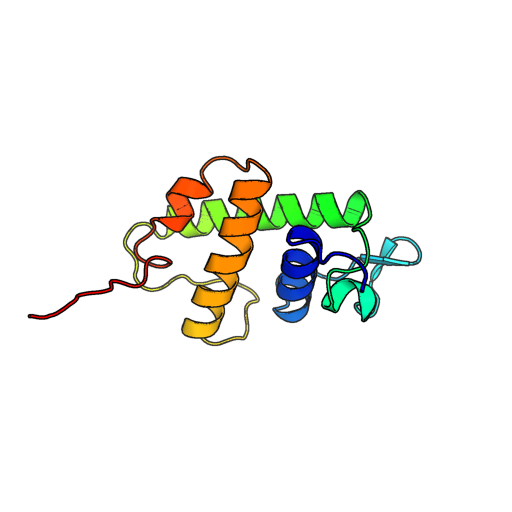0 87.88 89 ASP A O 1
ATOM 683 N N . VAL A 1 90 ? 0.874 -0.597 3.964 1.00 89.50 90 VAL A N 1
ATOM 684 C CA . VAL A 1 90 ? 1.053 0.508 3.009 1.00 89.50 90 VAL A CA 1
ATOM 685 C C . VAL A 1 90 ? 1.154 1.864 3.708 1.00 89.50 90 VAL A C 1
ATOM 687 O O . VAL A 1 90 ? 1.918 2.710 3.255 1.00 89.50 90 VAL A O 1
ATOM 690 N N . LEU A 1 91 ? 0.467 2.077 4.836 1.00 90.00 91 LEU A N 1
ATOM 691 C CA . LEU A 1 91 ? 0.600 3.301 5.636 1.00 90.00 91 LEU A CA 1
ATOM 692 C C . LEU A 1 91 ? 1.971 3.401 6.304 1.00 90.00 91 LEU A C 1
ATOM 694 O O . LEU A 1 91 ? 2.515 4.500 6.397 1.00 90.00 91 LEU A O 1
ATOM 698 N N . LYS A 1 92 ? 2.558 2.272 6.717 1.00 89.88 92 LYS A N 1
ATOM 699 C CA . LYS A 1 92 ? 3.940 2.241 7.207 1.00 89.88 92 LYS A CA 1
ATOM 700 C C . LYS A 1 92 ? 4.919 2.669 6.116 1.00 89.88 92 LYS A C 1
ATOM 702 O O . LYS A 1 92 ? 5.753 3.534 6.353 1.00 89.88 92 LYS A O 1
ATOM 707 N N . VAL A 1 93 ? 4.762 2.141 4.901 1.00 90.44 93 VAL A N 1
ATOM 708 C CA . VAL A 1 93 ? 5.563 2.591 3.751 1.00 90.44 93 VAL A CA 1
ATOM 709 C C . VAL A 1 93 ? 5.311 4.067 3.443 1.00 90.44 93 VAL A C 1
ATOM 711 O O . VAL A 1 93 ? 6.255 4.799 3.180 1.00 90.44 93 VAL A O 1
ATOM 714 N N . ALA A 1 94 ? 4.067 4.542 3.525 1.00 88.81 94 ALA A N 1
ATOM 715 C CA . ALA A 1 94 ? 3.755 5.957 3.339 1.00 88.81 94 ALA A CA 1
ATOM 716 C C . ALA A 1 94 ? 4.458 6.848 4.377 1.00 88.81 94 ALA A C 1
ATOM 718 O O . ALA A 1 94 ? 4.930 7.928 4.031 1.00 88.81 94 ALA A O 1
ATOM 719 N N . GLN A 1 95 ? 4.563 6.393 5.628 1.00 88.50 95 GLN A N 1
ATOM 720 C CA . GLN A 1 95 ? 5.323 7.082 6.667 1.00 88.50 95 GLN A CA 1
ATOM 721 C C . GLN A 1 95 ? 6.824 7.114 6.345 1.00 88.50 95 GLN A C 1
ATOM 723 O O . GLN A 1 95 ? 7.428 8.179 6.447 1.00 88.50 95 GLN A O 1
ATOM 728 N N . ASP A 1 96 ? 7.406 5.988 5.926 1.00 87.81 96 ASP A N 1
ATOM 729 C CA . ASP A 1 96 ? 8.826 5.896 5.551 1.00 87.81 96 ASP A CA 1
ATOM 730 C C . ASP A 1 96 ? 9.158 6.789 4.336 1.00 87.81 96 ASP A C 1
ATOM 732 O O . ASP A 1 96 ? 10.229 7.392 4.264 1.00 87.81 96 ASP A O 1
ATOM 736 N N . GLU A 1 97 ? 8.208 6.942 3.410 1.00 83.25 97 GLU A N 1
ATOM 737 C CA . GLU A 1 97 ? 8.283 7.837 2.245 1.00 83.25 97 GLU A CA 1
ATOM 738 C C . GLU A 1 97 ? 7.934 9.306 2.580 1.00 83.25 97 GLU A C 1
ATOM 740 O O . GLU A 1 97 ? 7.813 10.137 1.679 1.00 83.25 97 GLU A O 1
ATOM 745 N N . ASN A 1 98 ? 7.782 9.656 3.865 1.00 85.81 98 ASN A N 1
ATOM 746 C CA . ASN A 1 98 ? 7.441 11.001 4.354 1.00 85.81 98 ASN A CA 1
ATOM 747 C C . ASN A 1 98 ? 6.153 11.581 3.740 1.00 85.81 98 ASN A C 1
ATOM 749 O O . ASN A 1 98 ? 6.052 12.782 3.485 1.00 85.81 98 ASN A O 1
ATOM 753 N N . ILE A 1 99 ? 5.148 10.739 3.489 1.00 87.06 99 ILE A N 1
ATOM 754 C CA . ILE A 1 99 ? 3.836 11.197 3.027 1.00 87.06 99 ILE A CA 1
ATOM 755 C C . ILE A 1 99 ? 3.091 11.858 4.189 1.00 87.06 99 ILE A C 1
ATOM 757 O O . ILE A 1 99 ? 2.891 11.257 5.250 1.00 87.06 99 ILE A O 1
ATOM 761 N N . ASP A 1 100 ? 2.633 13.088 3.954 1.00 84.62 100 ASP A N 1
ATOM 762 C CA . ASP A 1 100 ? 1.876 13.868 4.928 1.00 84.62 100 ASP A CA 1
ATOM 763 C C . ASP A 1 100 ? 0.706 13.078 5.509 1.00 84.62 100 ASP A C 1
ATOM 765 O O . ASP A 1 100 ? -0.050 12.414 4.798 1.00 84.62 100 ASP A O 1
ATOM 769 N N . ASN A 1 101 ? 0.538 13.197 6.824 1.00 84.94 101 ASN A N 1
ATOM 770 C CA . ASN A 1 101 ? -0.526 12.561 7.595 1.00 84.94 101 ASN A CA 1
ATOM 771 C C . ASN A 1 101 ? -0.534 11.022 7.617 1.00 84.94 101 ASN A C 1
ATOM 773 O O . ASN A 1 101 ? -1.426 10.450 8.246 1.00 84.94 101 ASN A O 1
ATOM 777 N N . ALA A 1 102 ? 0.456 10.334 7.036 1.00 85.25 102 ALA A N 1
ATOM 778 C CA . ALA A 1 102 ? 0.548 8.874 7.119 1.00 85.25 102 ALA A CA 1
ATOM 779 C C . ALA A 1 102 ? 0.644 8.384 8.576 1.00 85.25 102 ALA A C 1
ATOM 781 O O . ALA A 1 102 ? -0.078 7.473 8.981 1.00 85.25 102 ALA A O 1
ATOM 782 N N . ALA A 1 103 ? 1.454 9.058 9.400 1.00 82.69 103 ALA A N 1
ATOM 783 C CA . ALA A 1 103 ? 1.576 8.755 10.827 1.00 82.69 103 ALA A CA 1
ATOM 784 C C . ALA A 1 103 ? 0.261 8.971 11.603 1.00 82.69 103 ALA A C 1
ATOM 786 O O . ALA A 1 103 ? -0.021 8.249 12.558 1.00 82.69 103 ALA A O 1
ATOM 787 N N . THR A 1 104 ? -0.552 9.949 11.195 1.00 84.88 104 THR A N 1
ATOM 788 C CA . THR A 1 104 ? -1.880 10.194 11.775 1.00 84.88 104 THR A CA 1
ATOM 789 C C . THR A 1 104 ? -2.865 9.112 11.342 1.00 84.88 104 THR A C 1
ATOM 791 O O . THR A 1 104 ? -3.571 8.563 12.181 1.00 84.88 104 THR A O 1
ATOM 794 N N . ALA A 1 105 ? -2.868 8.744 10.058 1.00 84.44 105 ALA A N 1
ATOM 795 C CA . ALA A 1 105 ? -3.708 7.674 9.525 1.00 84.44 105 ALA A CA 1
ATOM 796 C C . ALA A 1 105 ? -3.410 6.315 10.180 1.00 84.44 105 ALA A C 1
ATOM 798 O O . ALA A 1 105 ? -4.342 5.576 10.484 1.00 84.44 105 ALA A O 1
ATOM 799 N N . MET A 1 106 ? -2.145 6.007 10.496 1.00 84.00 106 MET A N 1
ATOM 800 C CA . MET A 1 106 ? -1.806 4.788 11.246 1.00 84.00 106 MET A CA 1
ATOM 801 C C . MET A 1 106 ? -2.428 4.728 12.647 1.00 84.00 106 MET A C 1
ATOM 803 O O . MET A 1 106 ? -2.625 3.636 13.170 1.00 84.00 106 MET A O 1
ATOM 807 N N . LYS A 1 107 ? -2.719 5.879 13.263 1.00 82.62 107 LYS A N 1
ATOM 808 C CA . LYS A 1 107 ? -3.367 5.967 14.581 1.00 82.62 107 LYS A CA 1
ATOM 809 C C . LYS A 1 107 ? -4.894 5.948 14.493 1.00 82.62 107 LYS A C 1
ATOM 811 O O . LYS A 1 107 ? -5.553 6.050 15.523 1.00 82.62 107 LYS A O 1
ATOM 816 N N . SER A 1 108 ? -5.465 5.846 13.289 1.00 78.62 108 SER A N 1
ATOM 817 C CA . SER A 1 108 ? -6.913 5.728 13.116 1.00 78.62 108 SER A CA 1
ATOM 818 C C . SER A 1 108 ? -7.431 4.482 13.832 1.00 78.62 108 SER A C 1
ATOM 820 O O . SER A 1 108 ? -6.767 3.439 13.849 1.00 78.62 108 SER A O 1
ATOM 822 N N . LYS A 1 109 ? -8.647 4.587 14.375 1.00 74.12 109 LYS A N 1
ATOM 823 C CA . LYS A 1 109 ? -9.383 3.495 15.017 1.00 74.12 109 LYS A CA 1
ATOM 824 C C . LYS A 1 109 ? -9.504 2.260 14.116 1.00 74.12 109 LYS A C 1
ATOM 826 O O . LYS A 1 109 ? -9.440 1.135 14.594 1.00 74.12 109 LYS A O 1
ATOM 831 N N . PHE A 1 110 ? -9.594 2.475 12.803 1.00 72.94 110 PHE A N 1
ATOM 832 C CA . PHE A 1 110 ? -9.670 1.411 11.807 1.00 72.94 110 PHE A CA 1
ATOM 833 C C . PHE A 1 110 ? -8.387 0.561 11.725 1.00 72.94 110 PHE A C 1
ATOM 835 O O . PHE A 1 110 ? -8.459 -0.663 11.601 1.00 72.94 110 PHE A O 1
ATOM 842 N N . VAL A 1 111 ? -7.219 1.212 11.783 1.00 74.62 111 VAL A N 1
ATOM 843 C CA . VAL A 1 111 ? -5.889 0.590 11.607 1.00 74.62 111 VAL A CA 1
ATOM 844 C C . VAL A 1 111 ? -5.306 0.129 12.945 1.00 74.62 111 VAL A C 1
ATOM 846 O O . VAL A 1 111 ? -4.522 -0.821 13.010 1.00 74.62 111 VAL A O 1
ATOM 849 N N . THR A 1 112 ? -5.694 0.796 14.029 1.00 71.25 112 THR A N 1
ATOM 850 C CA . THR A 1 112 ? -5.241 0.478 15.378 1.00 71.25 112 THR A CA 1
ATOM 851 C C . THR A 1 112 ? -6.000 -0.738 15.887 1.00 71.25 112 THR A C 1
ATOM 853 O O . THR A 1 112 ? -7.169 -0.657 16.253 1.00 71.25 112 THR A O 1
ATOM 856 N N . VAL A 1 113 ? -5.320 -1.882 15.965 1.00 58.44 113 VAL A N 1
ATOM 857 C CA . VAL A 1 113 ? -5.819 -3.010 16.754 1.00 58.44 113 VAL A CA 1
ATOM 858 C C . VAL A 1 113 ? -5.790 -2.565 18.213 1.00 58.44 113 VAL A C 1
ATOM 860 O O . VAL A 1 113 ? -4.714 -2.397 18.791 1.00 58.44 113 VAL A O 1
ATOM 863 N N . TYR A 1 114 ? -6.960 -2.333 18.810 1.00 50.69 114 TYR A N 1
ATOM 864 C CA . TYR A 1 114 ? -7.055 -2.170 20.254 1.00 50.69 114 TYR A CA 1
ATOM 865 C C . TYR A 1 114 ? -6.582 -3.470 20.905 1.00 50.69 114 TYR A C 1
ATOM 867 O O . TYR A 1 114 ? -7.344 -4.421 21.054 1.00 50.69 114 TYR A O 1
ATOM 875 N N . ASN A 1 115 ? -5.326 -3.501 21.346 1.00 41.81 115 ASN A N 1
ATOM 876 C CA . ASN A 1 115 ? -4.921 -4.385 22.428 1.00 41.81 115 ASN A CA 1
ATOM 877 C C . ASN A 1 115 ? -5.575 -3.857 23.710 1.00 41.81 115 ASN A C 1
ATOM 879 O O . ASN A 1 115 ? -4.921 -3.239 24.550 1.00 41.81 115 ASN A O 1
ATOM 883 N N . PHE A 1 116 ? -6.878 -4.095 23.869 1.00 40.25 116 PHE A N 1
ATOM 884 C CA . PHE A 1 116 ? -7.453 -4.189 25.202 1.00 40.25 116 PHE A CA 1
ATOM 885 C C . PHE A 1 116 ? -6.824 -5.428 25.847 1.00 40.25 116 PHE A C 1
ATOM 887 O O . PHE A 1 116 ? -7.333 -6.540 25.732 1.00 40.25 116 PHE A O 1
ATOM 894 N N . LYS A 1 117 ? -5.679 -5.245 26.515 1.00 37.06 117 LYS A N 1
ATOM 895 C CA . LYS A 1 117 ? -5.337 -6.112 27.642 1.00 37.06 117 LYS A CA 1
ATOM 896 C C . LYS A 1 117 ? -6.441 -5.897 28.678 1.00 37.06 117 LYS A C 1
ATOM 898 O O . LYS A 1 117 ? -6.444 -4.900 29.390 1.00 37.06 117 LYS A O 1
ATOM 903 N N . LEU A 1 118 ? -7.422 -6.792 28.667 1.00 44.41 118 LEU A N 1
ATOM 904 C CA . LEU A 1 118 ? -8.278 -7.067 29.812 1.00 44.41 118 LEU A CA 1
ATOM 905 C C . LEU A 1 118 ? -7.398 -7.653 30.923 1.00 44.41 118 LEU A C 1
ATOM 907 O O . LEU A 1 118 ? -6.671 -8.613 30.661 1.00 44.41 118 LEU A O 1
ATOM 911 N N . GLY A 1 119 ? -7.518 -7.104 32.133 1.00 37.91 119 GLY A N 1
ATOM 912 C CA . GLY A 1 119 ? -6.990 -7.688 33.372 1.00 37.91 119 GLY A CA 1
ATOM 913 C C . GLY A 1 119 ? -5.814 -6.936 33.957 1.00 37.91 119 GLY A C 1
ATOM 914 O O . GLY A 1 119 ? -4.671 -7.256 33.565 1.00 37.91 119 GLY A O 1
#

pLDDT: mean 82.23, std 12.0, range [37.06, 93.12]

Radius of gyration: 14.9 Å; chains: 1; bounding box: 35×26×56 Å

Organism: NCBI:txid1506151